Protein AF-A0A0R1MHM8-F1 (afdb_monomer_lite)

Radius of gyration: 23.26 Å; chains: 1; bounding box: 60×38×74 Å

pLDDT: mean 83.97, std 12.1, range [42.97, 96.75]

Secondary structure (DSSP, 8-state):
-HHHHHHHHHHHHHHHHHHHHHHHHHHHHHHHHHHHHHHHHHHHHEEE-TTSS-EEE-SEE-SSEEEEEHHHHHHHHHHHHHTTTSS-SHHHHHHHHHHHHHHHTBPTTSSPBBSEEEEETTS--EEEPSSB-HHHHHHHHHHHHHHHHH-SS-HHHHHHHHHHHTT--

Foldseek 3Di:
DVVVVVVVVVVVVVVVVVVVVVVVCVVPVPLVVLVVVLVVLCVVFWAAQPPDLAIAGFPDDDPWKTKGFLLRLLVLLQSLLVNLPDPDCVSVSSNVRSVVHQCVQDDPPASAGQGMWIATPNNPDIDGDDDHDPNSVVSNLVSLVSCLVRPPDDVPVSVVSNVRNVVVD

Structure (mmCIF, N/CA/C/O backbone):
data_AF-A0A0R1MHM8-F1
#
_entry.id   AF-A0A0R1MHM8-F1
#
loop_
_atom_site.group_PDB
_atom_site.id
_atom_site.type_symbol
_atom_site.label_atom_id
_atom_site.label_alt_id
_atom_site.label_comp_id
_atom_site.label_asym_id
_atom_site.label_entity_id
_atom_site.label_seq_id
_atom_site.pdbx_PDB_ins_code
_atom_site.Cartn_x
_atom_site.Cartn_y
_atom_site.Cartn_z
_atom_site.occupancy
_atom_site.B_iso_or_equiv
_atom_site.auth_seq_id
_atom_site.a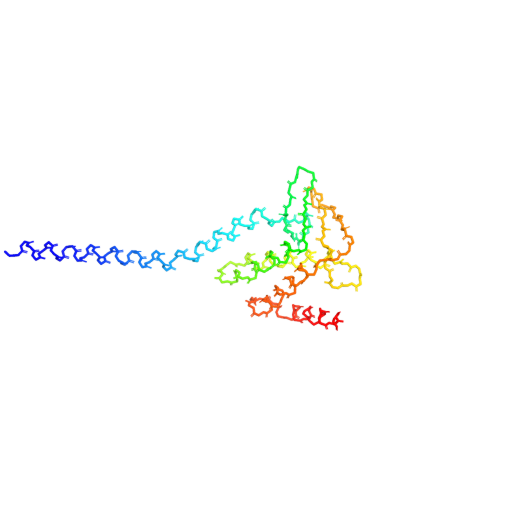uth_comp_id
_atom_site.auth_asym_id
_atom_site.auth_atom_id
_atom_site.pdbx_PDB_model_num
ATOM 1 N N . MET A 1 1 ? 35.294 7.955 -56.694 1.00 58.12 1 MET A N 1
ATOM 2 C CA . MET A 1 1 ? 34.147 7.109 -56.271 1.00 58.12 1 MET A CA 1
ATOM 3 C C . MET A 1 1 ? 34.345 6.419 -54.913 1.00 58.12 1 MET A C 1
ATOM 5 O O . MET A 1 1 ? 33.428 6.489 -54.106 1.00 58.12 1 MET A O 1
ATOM 9 N N . LYS A 1 2 ? 35.525 5.853 -54.591 1.00 60.31 2 LYS A N 1
ATOM 10 C CA . LYS A 1 2 ? 35.799 5.157 -53.307 1.00 60.31 2 LYS A CA 1
ATOM 11 C C . LYS A 1 2 ? 35.527 5.975 -52.024 1.00 60.31 2 LYS A C 1
ATOM 13 O O . LYS A 1 2 ? 34.923 5.447 -51.101 1.00 60.31 2 LYS A O 1
ATOM 18 N N . LYS A 1 3 ? 35.878 7.273 -51.982 1.00 66.62 3 LYS A N 1
ATOM 19 C CA . LYS A 1 3 ? 35.601 8.155 -50.820 1.00 66.62 3 LYS A CA 1
ATOM 20 C C . LYS A 1 3 ? 34.105 8.332 -50.518 1.00 66.62 3 LYS A C 1
ATOM 22 O O . LYS A 1 3 ? 33.730 8.385 -49.356 1.00 66.62 3 LYS A O 1
ATOM 27 N N . ARG A 1 4 ? 33.251 8.408 -51.548 1.00 67.75 4 ARG A N 1
ATOM 28 C CA . ARG A 1 4 ? 31.797 8.580 -51.364 1.00 67.75 4 ARG A CA 1
ATOM 29 C C . ARG A 1 4 ? 31.160 7.309 -50.806 1.00 67.75 4 ARG A C 1
ATOM 31 O O . ARG A 1 4 ? 30.392 7.394 -49.861 1.00 67.75 4 ARG A O 1
ATOM 38 N N . ILE A 1 5 ? 31.555 6.144 -51.324 1.00 72.62 5 ILE A N 1
ATOM 39 C CA . ILE A 1 5 ? 31.105 4.838 -50.817 1.00 72.62 5 ILE A CA 1
ATOM 40 C C . ILE A 1 5 ? 31.534 4.652 -49.356 1.00 72.62 5 ILE A C 1
ATOM 42 O O . ILE A 1 5 ? 30.696 4.294 -48.539 1.00 72.62 5 ILE A O 1
ATOM 46 N N . LEU A 1 6 ? 32.783 4.999 -49.009 1.00 75.88 6 LEU A N 1
ATOM 47 C CA . LEU A 1 6 ? 33.278 4.956 -47.627 1.00 75.88 6 LEU A CA 1
ATOM 48 C C . LEU A 1 6 ? 32.478 5.878 -46.682 1.00 75.88 6 LEU A C 1
ATOM 50 O O . LEU A 1 6 ? 32.192 5.511 -45.543 1.00 75.88 6 LEU A O 1
ATOM 54 N N . SER A 1 7 ? 32.074 7.061 -47.159 1.00 76.88 7 SER A N 1
ATOM 55 C CA . SER A 1 7 ? 31.217 7.978 -46.394 1.00 76.88 7 SER A CA 1
ATOM 56 C C . SER A 1 7 ? 29.804 7.428 -46.192 1.00 76.88 7 SER A C 1
ATOM 58 O O . SER A 1 7 ? 29.272 7.545 -45.092 1.00 76.88 7 SER A O 1
ATOM 60 N N . TYR A 1 8 ? 29.198 6.804 -47.208 1.00 86.19 8 TYR A N 1
ATOM 61 C CA . TYR A 1 8 ? 27.871 6.193 -47.068 1.00 86.19 8 TYR A CA 1
ATOM 62 C C . TYR A 1 8 ? 27.897 4.964 -46.157 1.00 86.19 8 TYR A C 1
ATOM 64 O O . TYR A 1 8 ? 26.994 4.803 -45.340 1.00 86.19 8 TYR A O 1
ATOM 72 N N . THR A 1 9 ? 28.944 4.135 -46.228 1.00 86.38 9 THR A N 1
ATOM 73 C CA . THR A 1 9 ? 29.110 2.995 -45.312 1.00 86.38 9 THR A CA 1
ATOM 74 C C . THR A 1 9 ? 29.295 3.466 -43.874 1.00 86.38 9 THR A C 1
ATOM 76 O O . THR A 1 9 ? 28.681 2.909 -42.972 1.00 86.38 9 THR A O 1
ATOM 79 N N . PHE A 1 10 ? 30.071 4.533 -43.650 1.00 89.31 10 PHE A N 1
ATOM 80 C CA . PHE A 1 10 ? 30.213 5.135 -42.323 1.00 89.31 10 PHE A CA 1
ATOM 81 C C . PHE A 1 10 ? 28.873 5.667 -41.799 1.00 89.31 10 PHE A C 1
ATOM 83 O O . PHE A 1 10 ? 28.491 5.376 -40.668 1.00 89.31 10 PHE A O 1
ATOM 90 N N . PHE A 1 11 ? 28.113 6.374 -42.639 1.00 91.31 11 PHE A N 1
ATOM 91 C CA . PHE A 1 11 ? 26.800 6.898 -42.266 1.00 91.31 11 PHE A CA 1
ATOM 92 C C . PHE A 1 11 ? 25.798 5.776 -41.943 1.00 91.31 11 PHE A C 1
ATOM 94 O O . PHE A 1 11 ? 25.071 5.862 -40.956 1.00 91.31 11 PHE A O 1
ATOM 101 N N . ALA A 1 12 ? 25.806 4.686 -42.717 1.00 91.88 12 ALA A N 1
ATOM 102 C CA . ALA A 1 12 ? 24.974 3.512 -42.464 1.00 91.88 12 ALA A CA 1
ATOM 103 C C . ALA A 1 12 ? 25.329 2.821 -41.136 1.00 91.88 12 ALA A C 1
ATOM 105 O O . ALA A 1 12 ? 24.431 2.442 -40.387 1.00 91.88 12 ALA A O 1
ATOM 106 N N . VAL A 1 13 ? 26.622 2.712 -40.806 1.00 94.25 13 VAL A N 1
ATOM 107 C CA . VAL A 1 13 ? 27.076 2.175 -39.513 1.00 94.25 13 VAL A CA 1
ATOM 108 C C . VAL A 1 13 ? 26.612 3.065 -38.359 1.00 94.25 13 VAL A C 1
ATOM 110 O O . VAL A 1 13 ? 26.104 2.549 -37.367 1.00 94.25 13 VAL A O 1
ATOM 113 N N . VAL A 1 14 ? 26.707 4.393 -38.491 1.00 94.44 14 VAL A N 1
ATOM 114 C CA . VAL A 1 14 ? 26.216 5.331 -37.465 1.00 94.44 14 VAL A CA 1
ATOM 115 C C . VAL A 1 14 ? 24.707 5.187 -37.261 1.00 94.44 14 VAL A C 1
ATOM 117 O O . VAL A 1 14 ? 24.259 5.067 -36.122 1.00 94.44 14 VAL A O 1
ATOM 120 N N . ILE A 1 15 ? 23.921 5.126 -38.342 1.00 94.81 15 ILE A N 1
ATOM 121 C CA . ILE A 1 15 ? 22.470 4.898 -38.256 1.00 94.81 15 ILE A CA 1
ATOM 122 C C . ILE A 1 15 ? 22.171 3.568 -37.559 1.00 94.81 15 ILE A C 1
ATOM 124 O O . ILE A 1 15 ? 21.284 3.514 -36.705 1.00 94.81 15 ILE A O 1
ATOM 128 N N . LEU A 1 16 ? 22.909 2.505 -37.887 1.00 95.50 16 LEU A N 1
ATOM 129 C CA . LEU A 1 16 ? 22.725 1.189 -37.281 1.00 95.50 16 LEU A CA 1
ATOM 130 C C . LEU A 1 16 ? 23.023 1.215 -35.774 1.00 95.50 16 LEU A C 1
ATOM 132 O O . LEU A 1 16 ? 22.212 0.728 -34.990 1.00 95.50 16 LEU A O 1
ATOM 136 N N . VAL A 1 17 ? 24.116 1.856 -35.351 1.00 95.81 17 VAL A N 1
ATOM 137 C CA . VAL A 1 17 ? 24.465 2.021 -33.928 1.00 95.81 17 VAL A CA 1
ATOM 138 C C . VAL A 1 17 ? 23.398 2.827 -33.181 1.00 95.81 17 VAL A C 1
ATOM 140 O O . VAL A 1 17 ? 22.954 2.413 -32.107 1.00 95.81 17 VAL A O 1
ATOM 143 N N . VAL A 1 18 ? 22.931 3.941 -33.754 1.00 94.69 18 VAL A N 1
ATOM 144 C CA . VAL A 1 18 ? 21.857 4.758 -33.162 1.00 94.69 18 VAL A CA 1
ATOM 145 C C . VAL A 1 18 ? 20.559 3.953 -33.054 1.00 94.69 18 VAL A C 1
ATOM 147 O O . VAL A 1 18 ? 19.933 3.939 -31.995 1.00 94.69 18 VAL A O 1
ATOM 150 N N . SER A 1 19 ? 20.182 3.222 -34.104 1.00 92.50 19 SER A N 1
ATOM 151 C CA . SER A 1 19 ? 18.965 2.399 -34.128 1.00 92.50 19 SER A CA 1
ATOM 152 C C . SER A 1 19 ? 19.004 1.301 -33.066 1.00 92.50 19 SER A C 1
ATOM 154 O O . SER A 1 19 ? 18.043 1.132 -32.318 1.00 92.50 19 SER A O 1
ATOM 156 N N . VAL A 1 20 ? 20.133 0.595 -32.942 1.00 93.25 20 VAL A N 1
ATOM 157 C CA . VAL A 1 20 ? 20.336 -0.430 -31.907 1.00 93.25 20 VAL A CA 1
ATOM 158 C C . VAL A 1 20 ? 20.247 0.187 -30.509 1.00 93.25 20 VAL A C 1
ATOM 160 O O . VAL A 1 20 ? 19.559 -0.351 -29.643 1.00 93.25 20 VAL A O 1
ATOM 163 N N . THR A 1 21 ? 20.869 1.347 -30.296 1.00 87.94 21 THR A N 1
ATOM 164 C CA . THR A 1 21 ? 20.830 2.052 -29.004 1.00 87.94 21 THR A CA 1
ATOM 165 C C . THR A 1 21 ? 19.399 2.443 -28.621 1.00 87.94 21 THR A C 1
ATOM 167 O O . THR A 1 21 ? 18.962 2.171 -27.501 1.00 87.94 21 THR A O 1
ATOM 170 N N . LEU A 1 22 ? 18.627 3.006 -29.557 1.00 89.19 22 LEU A N 1
ATOM 171 C CA . LEU A 1 22 ? 17.224 3.367 -29.332 1.00 89.19 22 LEU A CA 1
ATOM 172 C C . LEU A 1 22 ? 16.349 2.142 -29.032 1.00 89.19 22 LEU A C 1
ATOM 174 O O . LEU A 1 22 ? 15.478 2.209 -28.163 1.00 89.19 22 LEU A O 1
ATOM 178 N N . LEU A 1 23 ? 16.593 1.009 -29.697 1.00 86.50 23 LEU A N 1
ATOM 179 C CA . LEU A 1 23 ? 15.875 -0.241 -29.433 1.00 86.50 23 LEU A CA 1
ATOM 180 C C . LEU A 1 23 ? 16.158 -0.782 -28.025 1.00 86.50 23 LEU A C 1
ATOM 182 O O . LEU A 1 23 ? 15.221 -1.185 -27.332 1.00 86.50 23 LEU A O 1
ATOM 186 N N . VAL A 1 24 ? 17.413 -0.736 -27.568 1.00 82.88 24 VAL A N 1
ATOM 187 C CA . VAL A 1 24 ? 17.787 -1.154 -26.205 1.00 82.88 24 VAL A CA 1
ATOM 188 C C . VAL A 1 24 ? 17.129 -0.259 -25.152 1.00 82.88 24 VAL A C 1
ATOM 190 O O . VAL A 1 24 ? 16.552 -0.771 -24.189 1.00 82.88 24 VAL A O 1
ATOM 193 N N . ILE A 1 25 ? 17.158 1.065 -25.342 1.00 80.31 25 ILE A N 1
ATOM 194 C CA . ILE A 1 25 ? 16.500 2.020 -24.434 1.00 80.31 25 ILE A CA 1
ATOM 195 C C . ILE A 1 25 ? 14.993 1.752 -24.385 1.00 80.31 25 ILE A C 1
ATOM 197 O O . ILE A 1 25 ? 14.423 1.653 -23.299 1.00 80.31 25 ILE A O 1
ATOM 201 N N . ARG A 1 26 ? 14.347 1.559 -25.540 1.00 77.50 26 ARG A N 1
ATOM 202 C CA . ARG A 1 26 ? 12.903 1.296 -25.631 1.00 77.50 26 ARG A CA 1
ATOM 203 C C . ARG A 1 26 ? 12.480 0.016 -24.910 1.00 77.50 26 ARG A C 1
ATOM 205 O O . ARG A 1 26 ? 11.394 -0.015 -24.343 1.00 77.50 26 ARG A O 1
ATOM 212 N N . GLN A 1 27 ? 13.306 -1.030 -24.920 1.00 70.19 27 GLN A N 1
ATOM 213 C CA . GLN A 1 27 ? 12.987 -2.284 -24.229 1.00 70.19 27 GLN A CA 1
ATOM 214 C C . GLN A 1 27 ? 13.188 -2.197 -22.709 1.00 70.19 27 GLN A C 1
ATOM 216 O O . GLN A 1 27 ? 12.403 -2.776 -21.960 1.00 70.19 27 GLN A O 1
ATOM 221 N N . LYS A 1 28 ? 14.208 -1.466 -22.239 1.00 65.44 28 LYS A N 1
ATOM 222 C CA . LYS A 1 28 ? 14.510 -1.336 -20.801 1.00 65.44 28 LYS A CA 1
ATOM 223 C C . LYS A 1 28 ? 13.686 -0.253 -20.096 1.00 65.44 28 LYS A C 1
ATOM 225 O O . LYS A 1 28 ? 13.361 -0.395 -18.921 1.00 65.44 28 LYS A O 1
ATOM 230 N N . SER A 1 29 ? 13.305 0.802 -20.815 1.00 65.56 29 SER A N 1
ATOM 231 C CA . SER A 1 29 ? 12.638 1.984 -20.258 1.00 65.56 29 SER A CA 1
ATOM 232 C C . SER A 1 29 ? 11.311 1.700 -19.524 1.00 65.56 29 SER A C 1
ATOM 234 O O . SER A 1 29 ? 11.152 2.229 -18.424 1.00 65.56 29 SER A O 1
ATOM 236 N N . PRO A 1 30 ? 10.379 0.856 -20.022 1.00 77.25 30 PRO A N 1
ATOM 237 C CA . PRO A 1 30 ? 9.071 0.701 -19.378 1.00 77.25 30 PRO A CA 1
ATOM 238 C C . PRO A 1 30 ? 9.136 0.048 -17.992 1.00 77.25 30 PRO A C 1
ATOM 240 O O . PRO A 1 30 ? 8.421 0.466 -17.084 1.00 77.25 30 PRO A O 1
ATOM 243 N N . ARG A 1 31 ? 10.005 -0.958 -17.809 1.00 76.81 31 ARG A N 1
ATOM 244 C CA . ARG A 1 31 ? 10.120 -1.694 -16.536 1.00 76.81 31 ARG A CA 1
ATOM 245 C C . ARG A 1 31 ? 10.801 -0.862 -15.459 1.00 76.81 31 ARG A C 1
ATOM 247 O O . ARG A 1 31 ? 10.277 -0.757 -14.356 1.00 76.81 31 ARG A O 1
ATOM 254 N N . GLU A 1 32 ? 11.928 -0.238 -15.789 1.00 81.19 32 GLU A N 1
ATOM 255 C CA . GLU A 1 32 ? 12.652 0.640 -14.861 1.00 81.19 32 GLU A CA 1
ATOM 256 C C . GLU A 1 32 ? 11.779 1.823 -14.424 1.00 81.19 32 GLU A C 1
ATOM 258 O O . GLU A 1 32 ? 11.719 2.163 -13.242 1.00 81.19 32 GLU A O 1
ATOM 263 N N . LEU A 1 33 ? 11.018 2.402 -15.361 1.00 83.88 33 LEU A N 1
ATOM 264 C CA . LEU A 1 33 ? 10.062 3.460 -15.055 1.00 83.88 33 LEU A CA 1
ATOM 265 C C . LEU A 1 33 ? 8.957 2.967 -14.110 1.00 83.88 33 LEU A C 1
ATOM 267 O O . LEU A 1 33 ? 8.669 3.631 -13.117 1.00 83.88 33 LEU A O 1
ATOM 271 N N . GLN A 1 34 ? 8.378 1.791 -14.370 1.00 85.25 34 GLN A N 1
ATOM 272 C CA . GLN A 1 34 ? 7.357 1.194 -13.507 1.00 85.25 34 GLN A CA 1
ATOM 273 C C . GLN A 1 34 ? 7.886 0.946 -12.085 1.00 85.25 34 GLN A C 1
ATOM 275 O O . GLN A 1 34 ? 7.208 1.261 -11.107 1.00 85.25 34 GLN A O 1
ATOM 280 N N . VAL A 1 35 ? 9.103 0.409 -11.950 1.00 87.12 35 VAL A N 1
ATOM 281 C CA . VAL A 1 35 ? 9.751 0.169 -10.648 1.00 87.12 35 VAL A CA 1
ATOM 282 C C . VAL A 1 35 ? 10.038 1.478 -9.919 1.00 87.12 35 VAL A C 1
ATOM 284 O O . VAL A 1 35 ? 9.766 1.585 -8.722 1.00 87.12 35 VAL A O 1
ATOM 287 N N . SER A 1 36 ? 10.551 2.484 -10.625 1.00 89.19 36 SER A N 1
ATOM 288 C CA . SER A 1 36 ? 10.830 3.803 -10.055 1.00 89.19 36 SER A CA 1
ATOM 289 C C . SER A 1 36 ? 9.557 4.484 -9.551 1.00 89.19 36 SER A C 1
ATOM 291 O O . SER A 1 36 ? 9.510 4.913 -8.397 1.00 89.19 36 SER A O 1
ATOM 293 N N . ILE A 1 37 ? 8.494 4.507 -10.364 1.00 90.75 37 ILE A N 1
ATOM 294 C CA . ILE A 1 37 ? 7.193 5.074 -9.981 1.00 90.75 37 ILE A CA 1
ATOM 295 C C . ILE A 1 37 ? 6.624 4.337 -8.769 1.00 90.75 37 ILE A C 1
ATOM 297 O O . ILE A 1 37 ? 6.180 4.980 -7.819 1.00 90.75 37 ILE A O 1
ATOM 301 N N . TYR A 1 38 ? 6.682 3.001 -8.757 1.00 92.69 38 TYR A 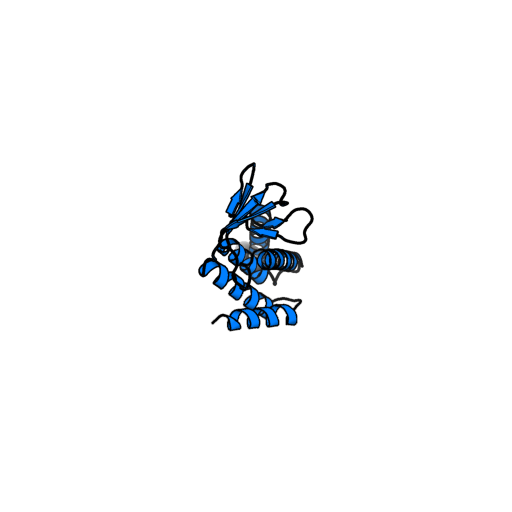N 1
ATOM 302 C CA . TYR A 1 38 ? 6.236 2.216 -7.608 1.00 92.69 38 TYR A CA 1
ATOM 303 C C . TYR A 1 38 ? 7.013 2.568 -6.336 1.00 92.69 38 TYR A C 1
ATOM 305 O O . TYR A 1 38 ? 6.417 2.743 -5.276 1.00 92.69 38 TYR A O 1
ATOM 313 N N . ASN A 1 39 ? 8.340 2.683 -6.422 1.00 92.00 39 ASN A N 1
ATOM 314 C CA . ASN A 1 39 ? 9.170 3.008 -5.267 1.00 92.00 39 ASN A CA 1
ATOM 315 C C . ASN A 1 39 ? 8.860 4.402 -4.712 1.00 92.00 39 ASN A C 1
ATOM 317 O O . ASN A 1 39 ? 8.678 4.524 -3.501 1.00 92.00 39 ASN A O 1
ATOM 321 N N . GLN A 1 40 ? 8.733 5.406 -5.583 1.00 93.62 40 GLN A N 1
ATOM 322 C CA . GLN A 1 40 ? 8.349 6.767 -5.197 1.00 93.62 40 GLN A CA 1
ATOM 323 C C . GLN A 1 40 ? 6.955 6.790 -4.564 1.00 93.62 40 GLN A C 1
ATOM 325 O O . GLN A 1 40 ? 6.757 7.367 -3.497 1.00 93.62 40 GLN A O 1
ATOM 330 N N . TRP A 1 41 ? 5.989 6.105 -5.178 1.00 95.25 41 TRP A N 1
ATOM 331 C CA . TRP A 1 41 ? 4.649 5.970 -4.618 1.00 95.25 41 TRP A CA 1
ATOM 332 C C . TRP A 1 41 ? 4.680 5.305 -3.234 1.00 95.25 41 TRP A C 1
ATOM 334 O O . TRP A 1 41 ? 4.080 5.811 -2.287 1.00 95.25 41 TRP A O 1
ATOM 344 N N . ASN A 1 42 ? 5.414 4.201 -3.086 1.00 93.81 42 ASN A N 1
ATOM 345 C CA . ASN A 1 42 ? 5.502 3.475 -1.824 1.00 93.81 42 ASN A CA 1
ATOM 346 C C . ASN A 1 42 ? 6.123 4.349 -0.725 1.00 93.81 42 ASN A C 1
ATOM 348 O O . ASN A 1 42 ? 5.646 4.336 0.401 1.00 93.81 42 ASN A O 1
ATOM 352 N N . GLU A 1 43 ? 7.162 5.120 -1.038 1.00 92.94 43 GLU A N 1
ATOM 353 C CA . GLU A 1 43 ? 7.795 6.042 -0.088 1.00 92.94 43 GLU A CA 1
ATOM 354 C C . GLU A 1 43 ? 6.860 7.179 0.353 1.00 92.94 43 GLU A C 1
ATOM 356 O O . GLU A 1 43 ? 6.799 7.525 1.535 1.00 92.94 43 GLU A O 1
ATOM 361 N N . LEU A 1 44 ? 6.096 7.745 -0.582 1.00 92.75 44 LEU A N 1
ATOM 362 C CA . LEU A 1 44 ? 5.213 8.874 -0.302 1.00 92.75 44 LEU A CA 1
ATOM 363 C C . LEU A 1 44 ? 3.947 8.451 0.454 1.00 92.75 44 LEU A C 1
ATOM 365 O O . LEU A 1 44 ? 3.526 9.119 1.408 1.00 92.75 44 LEU A O 1
ATOM 369 N N . PHE A 1 45 ? 3.335 7.340 0.044 1.00 94.62 45 PHE A N 1
ATOM 370 C CA . PHE A 1 45 ? 1.966 7.005 0.431 1.00 94.62 45 PHE A CA 1
ATOM 371 C C . PHE A 1 45 ? 1.847 5.843 1.415 1.00 94.62 45 PHE A C 1
ATOM 373 O O . PHE A 1 45 ? 0.865 5.817 2.159 1.00 94.62 45 PHE A O 1
ATOM 380 N N . VAL A 1 46 ? 2.804 4.911 1.465 1.00 94.75 46 VAL A N 1
ATOM 381 C CA . VAL A 1 46 ? 2.728 3.737 2.350 1.00 94.75 46 VAL A CA 1
ATOM 382 C C . VAL A 1 46 ? 3.399 4.051 3.682 1.00 94.75 46 VAL A C 1
ATOM 384 O O . VAL A 1 46 ? 4.605 4.267 3.755 1.00 94.75 46 VAL A O 1
ATOM 387 N N . HIS A 1 47 ? 2.617 4.029 4.763 1.00 92.88 47 HIS A N 1
ATOM 388 C CA . HIS A 1 47 ? 3.110 4.305 6.114 1.00 92.88 47 HIS A CA 1
ATOM 389 C C . HIS A 1 47 ? 2.877 3.112 7.029 1.00 92.88 47 HIS A C 1
ATOM 391 O O . HIS A 1 47 ? 1.765 2.590 7.129 1.00 92.88 47 HIS A O 1
ATOM 397 N N . GLU A 1 48 ? 3.924 2.686 7.729 1.00 90.75 48 GLU A N 1
ATOM 398 C CA . GLU A 1 48 ? 3.822 1.596 8.693 1.00 90.75 48 GLU A CA 1
ATOM 399 C C . GLU A 1 48 ? 3.202 2.058 10.014 1.00 90.75 48 GLU A C 1
ATOM 401 O O . GLU A 1 48 ? 3.420 3.164 10.513 1.00 90.75 48 GLU A O 1
ATOM 406 N N . VAL A 1 49 ? 2.424 1.168 10.619 1.00 85.38 49 VAL A N 1
ATOM 407 C CA . VAL A 1 49 ? 1.895 1.351 11.965 1.00 85.38 49 VAL A CA 1
ATOM 408 C C . VAL A 1 49 ? 2.993 0.966 12.954 1.0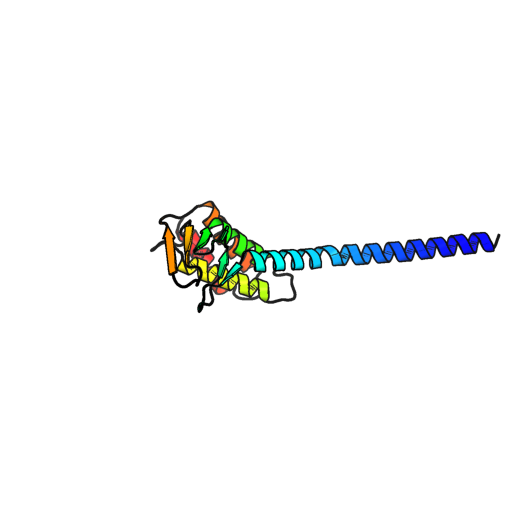0 85.38 49 VAL A C 1
ATOM 410 O O . VAL A 1 49 ? 3.339 -0.208 13.061 1.00 85.38 49 VAL A O 1
ATOM 413 N N . SER A 1 50 ? 3.530 1.945 13.689 1.00 77.81 50 SER A N 1
ATOM 414 C CA . SER A 1 50 ? 4.661 1.746 14.610 1.00 77.81 50 SER A CA 1
ATOM 415 C C . SER A 1 50 ? 4.493 0.515 15.513 1.00 77.81 50 SER A C 1
ATOM 417 O O . SER A 1 50 ? 3.468 0.348 16.184 1.00 77.81 50 SER A O 1
ATOM 419 N N . GLY A 1 51 ? 5.510 -0.352 15.512 1.00 73.38 51 GLY A N 1
ATOM 420 C CA . GLY A 1 51 ? 5.551 -1.576 16.316 1.00 73.38 51 GLY A CA 1
ATOM 421 C C . GLY A 1 51 ? 4.624 -2.700 15.837 1.00 73.38 51 GLY A C 1
ATOM 422 O O . GLY A 1 51 ? 4.432 -3.673 16.562 1.00 73.38 51 GLY A O 1
ATOM 423 N N . LYS A 1 52 ? 4.019 -2.591 14.645 1.00 79.06 52 LYS A N 1
ATOM 424 C CA . LYS A 1 52 ? 3.128 -3.612 14.074 1.00 79.06 52 LYS A CA 1
ATOM 425 C C . LYS A 1 52 ? 3.533 -3.932 12.636 1.00 79.06 52 LYS A C 1
ATOM 427 O O . LYS A 1 52 ? 3.904 -3.051 11.876 1.00 79.06 52 LYS A O 1
ATOM 432 N N . LYS A 1 53 ? 3.364 -5.191 12.220 1.00 89.81 53 LYS A N 1
ATOM 433 C CA . LYS A 1 53 ? 3.524 -5.625 10.817 1.00 89.81 53 LYS A CA 1
ATOM 434 C C . LYS A 1 53 ? 2.307 -5.221 9.966 1.00 89.81 53 LYS A C 1
ATOM 436 O O . LYS A 1 53 ? 1.607 -6.080 9.439 1.00 89.81 53 LYS A O 1
ATOM 441 N N . LYS A 1 54 ? 1.983 -3.926 9.934 1.00 93.25 54 LYS A N 1
ATOM 442 C CA . LYS A 1 54 ? 0.802 -3.357 9.262 1.00 93.25 54 LYS A CA 1
ATOM 443 C C . LYS A 1 54 ? 1.158 -2.020 8.633 1.00 93.25 54 LYS A C 1
ATOM 445 O O . LYS A 1 54 ? 1.890 -1.250 9.247 1.00 93.25 54 LYS A O 1
ATOM 450 N N . ALA A 1 55 ? 0.584 -1.722 7.477 1.00 94.94 55 ALA A N 1
ATOM 451 C CA . ALA A 1 55 ? 0.774 -0.450 6.792 1.00 94.94 55 ALA A CA 1
ATOM 452 C C . ALA A 1 55 ? -0.551 0.088 6.253 1.00 94.94 55 ALA A C 1
ATOM 454 O O . ALA A 1 55 ? -1.480 -0.676 6.006 1.00 94.94 55 ALA A O 1
ATOM 455 N N . PHE A 1 56 ? -0.635 1.398 6.066 1.00 95.12 56 PHE A N 1
ATOM 456 C CA . PHE A 1 56 ? -1.808 2.066 5.515 1.00 95.12 56 PHE A CA 1
ATOM 457 C C . PHE A 1 56 ? -1.412 3.083 4.452 1.00 95.12 56 PHE A C 1
ATOM 459 O O . PHE A 1 56 ? -0.283 3.580 4.449 1.00 95.12 56 PHE A O 1
ATOM 466 N N . ILE A 1 57 ? -2.363 3.418 3.583 1.00 96.06 57 ILE A N 1
ATOM 467 C CA . ILE A 1 57 ? -2.198 4.498 2.611 1.00 96.06 57 ILE A CA 1
ATOM 468 C C . ILE A 1 57 ? -2.605 5.827 3.242 1.00 96.06 57 ILE A C 1
ATOM 470 O O . ILE A 1 57 ? -3.733 5.977 3.718 1.00 96.06 57 ILE A O 1
ATOM 474 N N . SER A 1 58 ? -1.677 6.785 3.271 1.00 93.38 58 SER A N 1
ATOM 475 C CA . SER A 1 58 ? -1.913 8.125 3.815 1.00 93.38 58 SER A CA 1
ATOM 476 C C . SER A 1 58 ? -2.442 9.061 2.731 1.00 93.38 58 SER A C 1
ATOM 478 O O . SER A 1 58 ? -1.730 9.384 1.786 1.00 93.38 58 SER A O 1
ATOM 480 N N . THR A 1 59 ? -3.685 9.522 2.877 1.00 89.88 59 THR A N 1
ATOM 481 C CA . THR A 1 59 ? -4.311 10.502 1.968 1.00 89.88 59 THR A CA 1
ATOM 482 C C . THR A 1 59 ? -4.115 11.937 2.438 1.00 89.88 59 THR A C 1
ATOM 484 O O . THR A 1 59 ? -4.129 12.876 1.647 1.00 89.88 59 THR A O 1
ATOM 487 N N . LYS A 1 60 ? -3.915 12.124 3.745 1.00 87.94 60 LYS A N 1
ATOM 488 C CA . LYS A 1 60 ? -3.588 13.420 4.335 1.00 87.94 60 LYS A CA 1
ATOM 489 C C . LYS A 1 60 ? -2.635 13.229 5.496 1.00 87.94 60 LYS A C 1
ATOM 491 O O . LYS A 1 60 ? -2.951 12.533 6.462 1.00 87.94 60 LYS A O 1
ATOM 496 N N . ARG A 1 61 ? -1.505 13.930 5.433 1.00 79.44 61 ARG A N 1
ATOM 497 C CA . ARG A 1 61 ? -0.495 13.966 6.488 1.00 79.44 61 ARG A CA 1
ATOM 498 C C . ARG A 1 61 ? -0.434 15.352 7.107 1.00 79.44 61 ARG A C 1
ATOM 500 O O . ARG A 1 61 ? -0.309 16.357 6.418 1.00 79.44 61 ARG A O 1
ATOM 507 N N . THR A 1 62 ? -0.517 15.402 8.428 1.00 81.94 62 THR A N 1
ATOM 508 C CA . THR A 1 62 ? -0.280 16.616 9.217 1.00 81.94 62 THR A CA 1
ATOM 509 C C . THR A 1 62 ? 0.768 16.322 10.288 1.00 81.94 62 THR A C 1
ATOM 511 O O . THR A 1 62 ? 1.095 15.162 10.544 1.00 81.94 62 THR A O 1
ATOM 514 N N . LYS A 1 63 ? 1.257 17.358 10.982 1.00 78.88 63 LYS A N 1
ATOM 515 C CA . LYS A 1 63 ? 2.188 17.186 12.114 1.00 78.88 63 LYS A CA 1
ATOM 516 C C . LYS A 1 63 ? 1.620 16.311 13.249 1.00 78.88 63 LYS A C 1
ATOM 518 O O . LYS A 1 63 ? 2.387 15.791 14.045 1.00 78.88 63 LYS A O 1
ATOM 523 N N . LYS A 1 64 ? 0.292 16.154 13.346 1.00 79.94 64 LYS A N 1
ATOM 524 C CA . LYS A 1 64 ? -0.378 15.474 14.474 1.00 79.94 64 LYS A CA 1
ATOM 525 C C . LYS A 1 64 ? -1.029 14.143 14.095 1.00 79.94 64 LYS A C 1
ATOM 527 O O . LYS A 1 64 ? -1.039 13.215 14.905 1.00 79.94 64 LYS A O 1
ATOM 532 N N . VAL A 1 65 ? -1.582 14.050 12.888 1.00 89.06 65 VAL A N 1
ATOM 533 C CA . VAL A 1 65 ? -2.366 12.892 12.439 1.00 89.06 65 VAL A CA 1
ATOM 534 C C . VAL A 1 65 ? -2.121 12.559 10.972 1.00 89.06 65 VAL A C 1
ATOM 536 O O . VAL A 1 65 ? -1.859 13.451 10.159 1.00 89.06 65 VAL A O 1
ATOM 539 N N . ASN A 1 66 ? -2.282 11.279 10.654 1.00 91.12 66 ASN A N 1
ATOM 540 C CA . ASN A 1 66 ? -2.441 10.760 9.305 1.00 91.12 66 ASN A CA 1
ATOM 541 C C . ASN A 1 66 ? -3.895 10.332 9.095 1.00 91.12 66 ASN A C 1
ATOM 543 O O . ASN A 1 66 ? -4.553 9.870 10.030 1.00 91.12 66 ASN A O 1
ATOM 547 N N . ILE A 1 67 ? -4.394 10.479 7.874 1.00 92.94 67 ILE A N 1
ATOM 548 C CA . ILE A 1 67 ? -5.715 9.996 7.475 1.00 92.94 67 ILE A CA 1
ATOM 549 C C . ILE A 1 67 ? -5.528 8.892 6.445 1.00 92.94 67 ILE A C 1
ATOM 551 O O . ILE A 1 67 ? -4.761 9.060 5.500 1.00 92.94 67 ILE A O 1
ATOM 555 N N . SER A 1 68 ? -6.243 7.790 6.642 1.00 94.56 68 SER A N 1
ATOM 556 C CA . SER A 1 68 ? -6.394 6.725 5.657 1.00 94.56 68 SER A CA 1
ATOM 557 C C . SER A 1 68 ? -7.867 6.581 5.297 1.00 94.56 68 SER A C 1
ATOM 559 O O . SER A 1 68 ? -8.736 6.786 6.151 1.00 94.56 68 SER A O 1
ATOM 561 N N . LEU A 1 69 ? -8.132 6.290 4.027 1.00 96.12 69 LEU A N 1
ATOM 562 C CA . LEU A 1 69 ? -9.463 6.013 3.497 1.00 96.12 69 LEU A CA 1
ATOM 563 C C . LEU A 1 69 ? -9.480 4.584 2.957 1.00 96.12 69 LEU A C 1
ATOM 565 O O . LEU A 1 69 ? -8.473 4.129 2.413 1.00 96.12 69 LEU A O 1
ATOM 569 N N . SER A 1 70 ? -10.619 3.904 3.075 1.00 95.06 70 SER A N 1
ATOM 570 C CA . SER A 1 70 ? -10.802 2.550 2.526 1.00 95.06 70 SER A CA 1
ATOM 571 C C . SER A 1 70 ? -10.517 2.486 1.017 1.00 95.06 70 SER A C 1
ATOM 573 O O . SER A 1 70 ? -9.841 1.565 0.571 1.00 95.06 70 SER A O 1
ATOM 575 N N . GLU A 1 71 ? -10.921 3.507 0.254 1.00 95.00 71 GLU A N 1
ATOM 576 C CA . GLU A 1 71 ? -10.615 3.670 -1.177 1.00 95.00 71 GLU A CA 1
ATOM 577 C C . GLU A 1 71 ? -9.105 3.671 -1.445 1.00 95.00 71 GLU A C 1
ATOM 579 O O . GLU A 1 71 ? -8.580 2.825 -2.170 1.00 95.00 71 GLU A O 1
ATOM 584 N N . ALA A 1 72 ? -8.378 4.570 -0.777 1.00 96.06 72 ALA A N 1
ATOM 585 C CA . ALA A 1 72 ? -6.931 4.672 -0.919 1.00 96.06 72 ALA A CA 1
ATOM 586 C C . ALA A 1 72 ? -6.224 3.379 -0.491 1.00 96.06 72 ALA A C 1
ATOM 588 O O . ALA A 1 72 ? -5.254 2.965 -1.127 1.00 96.06 72 ALA A O 1
ATOM 589 N N . GLN A 1 73 ? -6.727 2.715 0.553 1.00 96.75 73 GLN A N 1
ATOM 590 C CA . GLN A 1 73 ? -6.230 1.411 0.977 1.00 96.75 73 GLN A CA 1
ATOM 591 C C . GLN A 1 73 ? -6.423 0.353 -0.120 1.00 96.75 73 GLN A C 1
ATOM 593 O O . GLN A 1 73 ? -5.479 -0.380 -0.423 1.00 96.75 73 GLN A O 1
ATOM 598 N N . GLY A 1 74 ? -7.603 0.306 -0.745 1.00 95.88 74 GLY A N 1
ATOM 599 C CA . GLY A 1 74 ? -7.910 -0.574 -1.872 1.00 95.88 74 GLY A CA 1
ATOM 600 C C . GLY A 1 74 ? -6.988 -0.341 -3.071 1.00 95.88 74 GLY A C 1
ATOM 601 O O . GLY A 1 74 ? -6.429 -1.301 -3.605 1.00 95.88 74 GLY A O 1
ATOM 602 N N . TYR A 1 75 ? -6.734 0.920 -3.441 1.00 96.50 75 TYR A N 1
ATOM 603 C CA . TYR A 1 75 ? -5.761 1.250 -4.489 1.00 96.50 75 TYR A CA 1
ATOM 604 C C . TYR A 1 75 ? -4.352 0.791 -4.142 1.00 96.50 75 TYR A C 1
ATOM 606 O O . TYR A 1 75 ? -3.682 0.200 -4.983 1.00 96.50 75 TYR A O 1
ATOM 614 N N . GLY A 1 76 ? -3.900 1.011 -2.906 1.00 96.19 76 GLY A N 1
ATOM 615 C CA . GLY A 1 76 ? -2.568 0.579 -2.496 1.00 96.19 76 GLY A CA 1
ATOM 616 C C . GLY A 1 76 ? -2.388 -0.934 -2.562 1.00 96.19 76 GLY A C 1
ATOM 617 O O . GLY A 1 76 ? -1.353 -1.413 -3.026 1.00 96.19 76 GLY A O 1
ATOM 618 N N . MET A 1 77 ? -3.409 -1.691 -2.154 1.00 94.88 77 MET A N 1
ATOM 619 C CA . MET A 1 77 ? -3.406 -3.149 -2.279 1.00 94.88 77 MET A CA 1
ATOM 620 C C . MET A 1 77 ? -3.366 -3.586 -3.748 1.00 94.88 77 MET A C 1
ATOM 622 O O . MET A 1 77 ? -2.629 -4.512 -4.095 1.00 94.88 77 MET A O 1
ATOM 626 N N . LEU A 1 78 ? -4.117 -2.916 -4.627 1.00 94.19 78 LEU A N 1
ATOM 627 C CA . LEU A 1 78 ? -4.098 -3.212 -6.057 1.00 94.19 78 LEU A CA 1
ATOM 628 C C . LEU A 1 78 ? -2.728 -2.901 -6.678 1.00 94.19 78 LEU A C 1
ATOM 630 O O . LEU A 1 78 ? -2.144 -3.778 -7.305 1.00 94.19 78 LEU A O 1
ATOM 634 N N . ILE A 1 79 ? -2.175 -1.709 -6.441 1.00 93.94 79 ILE A N 1
ATOM 635 C CA . ILE A 1 79 ? -0.861 -1.287 -6.958 1.00 93.94 79 ILE A CA 1
ATOM 636 C C . ILE A 1 79 ? 0.235 -2.275 -6.541 1.00 93.94 79 ILE A C 1
ATOM 638 O O . ILE A 1 79 ? 1.012 -2.725 -7.381 1.00 93.94 79 ILE A O 1
ATOM 642 N N . ALA A 1 80 ? 0.276 -2.661 -5.262 1.00 92.44 80 ALA A N 1
ATOM 643 C CA . ALA A 1 80 ? 1.258 -3.621 -4.756 1.00 92.44 80 ALA A CA 1
ATOM 644 C C . ALA A 1 80 ? 1.126 -5.007 -5.415 1.00 92.44 80 ALA A C 1
ATOM 646 O O . ALA A 1 80 ? 2.127 -5.679 -5.657 1.00 92.44 80 ALA A O 1
ATOM 647 N N . THR A 1 81 ? -0.102 -5.413 -5.744 1.00 89.19 81 THR A N 1
ATOM 648 C CA . THR A 1 81 ? -0.390 -6.686 -6.417 1.00 89.19 81 THR A CA 1
ATOM 649 C C . THR A 1 81 ? -0.013 -6.681 -7.896 1.00 89.19 81 THR A C 1
ATOM 651 O O . THR A 1 81 ? 0.402 -7.707 -8.422 1.00 89.19 81 THR A O 1
ATOM 654 N N . GLU A 1 82 ? -0.157 -5.556 -8.593 1.00 87.94 82 GLU A N 1
ATOM 655 C CA . GLU A 1 82 ? 0.210 -5.463 -10.015 1.00 87.94 82 GLU A CA 1
ATOM 656 C C . GLU A 1 82 ? 1.732 -5.409 -10.226 1.00 87.94 82 GLU A C 1
ATOM 658 O O . GLU A 1 82 ? 2.234 -5.709 -11.309 1.00 87.94 82 GLU A O 1
ATOM 663 N N . GLN A 1 83 ? 2.490 -5.089 -9.175 1.00 83.38 83 GLN A N 1
ATOM 664 C CA . GLN A 1 83 ? 3.948 -4.992 -9.214 1.00 83.38 83 GLN A CA 1
ATOM 665 C C . GLN A 1 83 ? 4.665 -6.345 -8.986 1.00 83.38 83 GLN A C 1
ATOM 667 O O . GLN A 1 83 ? 5.863 -6.393 -8.707 1.00 83.38 83 GLN A O 1
ATOM 672 N N . THR A 1 84 ? 3.966 -7.475 -9.143 1.00 65.06 84 THR A N 1
ATOM 673 C CA . THR A 1 84 ? 4.507 -8.839 -8.943 1.00 65.06 84 THR A CA 1
ATOM 674 C C . THR A 1 84 ? 5.561 -9.270 -9.967 1.00 65.06 84 THR A C 1
ATOM 676 O O . THR A 1 84 ? 6.158 -10.328 -9.811 1.00 65.06 84 THR A O 1
ATOM 679 N N . HIS A 1 85 ? 5.805 -8.477 -11.014 1.00 63.78 85 HIS A N 1
ATOM 680 C CA . HIS A 1 85 ? 6.784 -8.773 -12.070 1.00 63.78 85 HIS A CA 1
ATOM 681 C C . HIS A 1 85 ? 8.189 -8.217 -11.796 1.00 63.78 85 HIS A C 1
ATOM 683 O O . HIS A 1 85 ? 9.022 -8.178 -12.700 1.00 63.78 85 HIS A O 1
ATOM 689 N N . THR A 1 86 ? 8.446 -7.752 -10.574 1.00 68.06 86 THR A N 1
ATOM 690 C CA . THR A 1 86 ? 9.782 -7.320 -10.152 1.00 68.06 86 THR A CA 1
ATOM 691 C C . THR A 1 86 ? 10.519 -8.476 -9.485 1.00 68.06 86 THR A C 1
ATOM 693 O O . THR A 1 86 ? 9.896 -9.265 -8.780 1.00 68.06 86 THR A O 1
ATOM 696 N N . ASP A 1 87 ? 11.845 -8.535 -9.614 1.00 69.50 87 ASP A N 1
ATOM 697 C CA . ASP A 1 87 ? 12.687 -9.517 -8.901 1.00 69.50 87 ASP A CA 1
ATOM 698 C C . ASP A 1 87 ? 12.746 -9.261 -7.374 1.00 69.50 87 ASP A C 1
ATOM 700 O O . ASP A 1 87 ? 13.513 -9.885 -6.641 1.00 69.50 87 ASP A O 1
ATOM 704 N N . SER A 1 88 ? 11.942 -8.318 -6.870 1.00 77.50 88 SER A N 1
ATOM 705 C CA . SER A 1 88 ? 11.891 -7.907 -5.473 1.00 77.50 88 SER A CA 1
ATOM 706 C C . SER A 1 88 ? 10.675 -8.493 -4.760 1.00 77.50 88 SER A C 1
ATOM 708 O O . SER A 1 88 ? 9.550 -8.419 -5.244 1.00 77.50 88 SER A O 1
ATOM 710 N N . ASN A 1 89 ? 10.873 -8.961 -3.526 1.00 82.00 89 ASN A N 1
ATOM 711 C CA . ASN A 1 89 ? 9.771 -9.347 -2.636 1.00 82.00 89 ASN A CA 1
ATOM 712 C C . ASN A 1 89 ? 9.027 -8.140 -2.032 1.00 82.00 89 ASN A C 1
ATOM 714 O O . ASN A 1 89 ? 7.974 -8.310 -1.413 1.00 82.00 89 ASN A O 1
ATOM 718 N N . LYS A 1 90 ? 9.545 -6.916 -2.213 1.00 87.44 90 LYS A N 1
ATOM 719 C CA . LYS A 1 90 ? 9.022 -5.691 -1.590 1.00 87.44 90 LYS A CA 1
ATOM 720 C C . LYS A 1 90 ? 7.535 -5.440 -1.891 1.00 87.44 90 LYS A C 1
ATOM 722 O O . LYS A 1 90 ? 6.816 -5.135 -0.943 1.00 87.44 90 LYS A O 1
ATOM 727 N N . PRO A 1 91 ? 7.020 -5.595 -3.129 1.00 89.56 91 PRO A N 1
ATOM 728 C CA . PRO A 1 91 ? 5.594 -5.396 -3.384 1.00 89.56 91 PRO A CA 1
ATOM 729 C C . PRO A 1 91 ? 4.691 -6.386 -2.654 1.00 89.56 91 PRO A C 1
ATOM 731 O O . PRO A 1 91 ? 3.665 -5.992 -2.103 1.00 89.56 91 PRO A O 1
ATOM 734 N N . GLN A 1 92 ? 5.106 -7.651 -2.559 1.00 88.31 92 GLN A N 1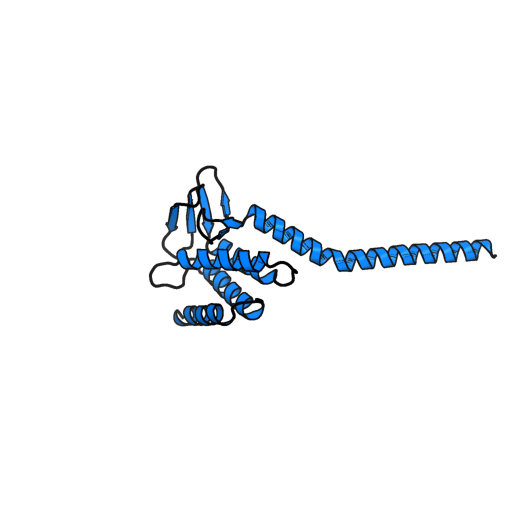
ATOM 735 C CA . GLN A 1 92 ? 4.365 -8.652 -1.796 1.00 88.31 92 GLN A CA 1
ATOM 736 C C . GLN A 1 92 ? 4.351 -8.318 -0.299 1.00 88.31 92 GLN A C 1
ATOM 738 O O . GLN A 1 92 ? 3.316 -8.441 0.352 1.00 88.31 92 GLN A O 1
ATOM 743 N N . GLU A 1 93 ? 5.476 -7.867 0.259 1.00 90.06 93 GLU A N 1
ATOM 744 C CA . GLU A 1 93 ? 5.537 -7.423 1.655 1.00 90.06 93 GLU A CA 1
ATOM 745 C C . GLU A 1 93 ? 4.659 -6.193 1.910 1.00 90.06 93 GLU A C 1
ATOM 747 O O . GLU A 1 93 ? 3.977 -6.126 2.936 1.00 90.06 93 GLU A O 1
ATOM 752 N N . THR A 1 94 ? 4.645 -5.235 0.978 1.00 92.88 94 THR A N 1
ATOM 753 C CA . THR A 1 94 ? 3.743 -4.081 1.028 1.00 92.88 94 THR A CA 1
ATOM 754 C C . THR A 1 94 ? 2.287 -4.547 1.021 1.00 92.88 94 THR A C 1
ATOM 756 O O . THR A 1 94 ? 1.528 -4.151 1.906 1.00 92.88 94 THR A O 1
ATOM 759 N N . PHE A 1 95 ? 1.902 -5.437 0.101 1.00 92.75 95 PHE A N 1
ATOM 760 C CA . PHE A 1 95 ? 0.549 -5.996 0.043 1.00 92.75 95 PHE A CA 1
ATOM 761 C C . PHE A 1 95 ? 0.150 -6.674 1.358 1.00 92.75 95 PHE A C 1
ATOM 763 O O . PHE A 1 95 ? -0.897 -6.360 1.922 1.00 92.75 95 PHE A O 1
ATOM 770 N N . ASP A 1 96 ? 1.005 -7.551 1.887 1.00 91.56 96 ASP A N 1
ATOM 771 C CA . ASP A 1 96 ? 0.764 -8.271 3.139 1.00 91.56 96 ASP A CA 1
ATOM 772 C C . ASP A 1 96 ? 0.521 -7.307 4.316 1.00 91.56 96 ASP A C 1
ATOM 774 O O . ASP A 1 96 ? -0.381 -7.516 5.134 1.00 91.56 96 ASP A O 1
ATOM 778 N N . LYS A 1 97 ? 1.309 -6.227 4.406 1.00 94.44 97 LYS A N 1
ATOM 779 C CA . LYS A 1 97 ? 1.157 -5.200 5.448 1.00 94.44 97 LYS A CA 1
ATOM 780 C C . LYS A 1 97 ? -0.137 -4.397 5.274 1.00 94.44 97 LYS A C 1
ATOM 782 O O . LYS A 1 97 ? -0.772 -4.069 6.283 1.00 94.44 97 LYS A O 1
ATOM 787 N N . LEU A 1 98 ? -0.529 -4.085 4.037 1.00 95.56 98 LEU A N 1
ATOM 788 C CA . LEU A 1 98 ? -1.770 -3.367 3.721 1.00 95.56 98 LEU A CA 1
ATOM 789 C C . LEU A 1 98 ? -3.015 -4.224 4.004 1.00 95.56 98 LEU A C 1
ATOM 791 O O . LEU A 1 98 ? -3.967 -3.744 4.624 1.00 95.56 98 LEU A O 1
ATOM 795 N N . ASP A 1 99 ? -2.990 -5.506 3.643 1.00 94.00 99 ASP A N 1
ATOM 796 C CA . ASP A 1 99 ? -4.048 -6.475 3.952 1.00 94.00 99 ASP A CA 1
ATOM 797 C C . ASP A 1 99 ? -4.202 -6.672 5.472 1.00 94.00 99 ASP A C 1
ATOM 799 O O . ASP A 1 99 ? -5.308 -6.629 6.020 1.00 94.00 99 ASP A O 1
ATOM 803 N N . ALA A 1 100 ? -3.088 -6.792 6.201 1.00 93.56 100 ALA A N 1
ATOM 804 C CA . ALA A 1 100 ? -3.112 -6.895 7.659 1.00 93.56 100 ALA A CA 1
ATOM 805 C C . ALA A 1 100 ? -3.701 -5.645 8.341 1.00 93.56 100 ALA A C 1
ATOM 807 O O . ALA A 1 100 ? -4.299 -5.745 9.422 1.00 93.56 100 ALA A O 1
ATOM 808 N N . TYR A 1 101 ? -3.540 -4.465 7.735 1.00 95.00 101 TYR A N 1
ATOM 809 C CA . TYR A 1 101 ? -4.183 -3.241 8.201 1.00 95.00 101 TYR A CA 1
ATOM 810 C C . TYR A 1 101 ? -5.684 -3.254 7.926 1.00 95.00 101 TYR A C 1
ATOM 812 O O . TYR A 1 101 ? -6.447 -3.027 8.872 1.00 95.00 101 TYR A O 1
ATOM 820 N N . TYR A 1 102 ? -6.095 -3.587 6.697 1.00 94.25 102 TYR A N 1
ATOM 821 C CA . TYR A 1 102 ? -7.497 -3.761 6.306 1.00 94.25 102 TYR A CA 1
ATOM 822 C C . TYR A 1 102 ? -8.232 -4.660 7.308 1.00 94.25 102 TYR A C 1
ATOM 824 O O . TYR A 1 102 ? -9.186 -4.217 7.946 1.00 94.25 102 TYR A O 1
ATOM 832 N N . LEU A 1 103 ? -7.715 -5.868 7.565 1.00 91.94 103 LEU A N 1
ATOM 833 C CA . LEU A 1 103 ? -8.345 -6.828 8.477 1.00 91.94 103 LEU A CA 1
ATOM 834 C C . LEU A 1 103 ? -8.628 -6.264 9.869 1.00 91.94 103 LEU A C 1
ATOM 836 O O . LEU A 1 103 ? -9.631 -6.617 10.492 1.00 91.94 103 LEU A O 1
ATOM 840 N N . SER A 1 104 ? -7.730 -5.416 10.372 1.00 92.44 104 SER A N 1
ATOM 841 C CA . SER A 1 104 ? -7.868 -4.812 11.697 1.00 92.44 104 SER A CA 1
ATOM 842 C C . SER A 1 104 ? -8.742 -3.571 11.739 1.00 92.44 104 SER A C 1
ATOM 844 O O . SER A 1 104 ? -9.084 -3.112 12.830 1.00 92.44 104 SER A O 1
ATOM 846 N N . ASN A 1 105 ? -9.117 -3.043 10.578 1.00 92.44 105 ASN A N 1
ATOM 847 C CA . ASN A 1 105 ? -9.939 -1.852 10.421 1.00 92.44 105 ASN A CA 1
ATOM 848 C C . ASN A 1 105 ? -11.307 -2.142 9.803 1.00 92.44 105 ASN A C 1
ATOM 850 O O . ASN A 1 105 ? -11.975 -1.219 9.356 1.00 92.44 105 ASN A O 1
ATOM 854 N N . ARG A 1 106 ? -11.738 -3.404 9.853 1.00 91.62 106 ARG A N 1
ATOM 855 C CA . ARG A 1 106 ? -13.106 -3.789 9.525 1.00 91.62 106 ARG A CA 1
ATOM 856 C C . ARG A 1 106 ? -14.099 -3.320 10.578 1.00 91.62 106 ARG A C 1
ATOM 858 O O . ARG A 1 106 ? -13.740 -3.209 11.761 1.00 91.62 106 ARG A O 1
ATOM 865 N N . ASP A 1 107 ? -15.323 -3.086 10.129 1.00 87.50 107 ASP A N 1
ATOM 866 C CA . ASP A 1 107 ? -16.470 -2.879 10.998 1.00 87.50 107 ASP A CA 1
ATOM 867 C C . ASP A 1 107 ? -16.849 -4.204 11.670 1.00 87.50 107 ASP A C 1
ATOM 869 O O . ASP A 1 107 ? -16.763 -5.283 11.073 1.00 87.50 107 ASP A O 1
ATOM 873 N N . ALA A 1 108 ? -17.212 -4.130 12.952 1.00 84.19 108 ALA A N 1
ATOM 874 C CA . ALA A 1 108 ? -17.468 -5.309 13.771 1.00 84.19 108 ALA A CA 1
ATOM 875 C C . ALA A 1 108 ? -18.576 -6.177 13.155 1.00 84.19 108 ALA A C 1
ATOM 877 O O . ALA A 1 108 ? -19.618 -5.671 12.754 1.00 84.19 108 ALA A O 1
ATOM 878 N N . GLY A 1 109 ? -18.337 -7.487 13.074 1.00 84.00 109 GLY A N 1
ATOM 879 C CA . GLY A 1 109 ? -19.292 -8.432 12.486 1.00 84.00 109 GLY A CA 1
ATOM 880 C C . GLY A 1 109 ? -19.359 -8.423 10.955 1.00 84.00 109 GLY A C 1
ATOM 881 O O . GLY A 1 109 ? -20.129 -9.196 10.397 1.00 84.00 109 GLY A O 1
ATOM 882 N N . THR A 1 110 ? -18.545 -7.617 10.264 1.00 87.56 110 THR A N 1
ATOM 883 C CA . THR A 1 110 ? -18.554 -7.526 8.794 1.00 87.56 110 THR A CA 1
ATOM 884 C C . THR A 1 110 ? -17.182 -7.835 8.184 1.00 87.56 110 THR A C 1
ATOM 886 O O . THR A 1 110 ? -16.159 -7.887 8.877 1.00 87.56 110 THR A O 1
ATOM 889 N N . ASN A 1 111 ? -17.144 -8.020 6.858 1.00 88.12 111 ASN A N 1
ATOM 890 C CA . ASN A 1 111 ? -15.888 -7.983 6.102 1.00 88.12 111 ASN A CA 1
ATOM 891 C C . ASN A 1 111 ? -15.591 -6.599 5.497 1.00 88.12 111 ASN A C 1
ATOM 893 O O . ASN A 1 111 ? -14.640 -6.476 4.741 1.00 88.12 111 ASN A O 1
ATOM 897 N N . LEU A 1 112 ? -16.364 -5.567 5.830 1.00 90.81 112 LEU A N 1
ATOM 898 C CA . LEU A 1 112 ? -16.240 -4.243 5.227 1.00 90.81 112 LEU A CA 1
ATOM 899 C C . LEU A 1 112 ? -15.274 -3.385 6.039 1.00 90.81 112 LEU A C 1
ATOM 901 O O . LEU A 1 112 ? -15.238 -3.474 7.270 1.00 90.81 112 LEU A O 1
ATOM 905 N N . MET A 1 113 ? -14.454 -2.586 5.364 1.00 92.88 113 MET A N 1
ATOM 906 C CA . MET A 1 113 ? -13.511 -1.683 6.018 1.00 92.88 113 MET A CA 1
ATOM 907 C C . MET A 1 113 ? -14.204 -0.379 6.394 1.00 92.88 113 MET A C 1
ATOM 909 O O . MET A 1 113 ? -14.877 0.220 5.561 1.00 92.88 113 MET A O 1
ATOM 913 N N . SER A 1 114 ? -13.967 0.120 7.613 1.00 93.94 114 SER A N 1
ATOM 914 C CA . SER A 1 114 ? -14.424 1.462 7.977 1.00 93.94 114 SER A CA 1
ATOM 915 C C . SER A 1 114 ? -13.924 2.472 6.934 1.00 93.94 114 SER A C 1
ATOM 917 O O . SER A 1 114 ? -12.748 2.447 6.558 1.00 93.94 114 SER A O 1
ATOM 919 N N . TRP A 1 115 ? -14.774 3.382 6.465 1.00 94.75 115 TRP A N 1
ATOM 920 C CA . TRP A 1 115 ? -14.436 4.215 5.308 1.00 94.75 115 TRP A CA 1
ATOM 921 C C . TRP A 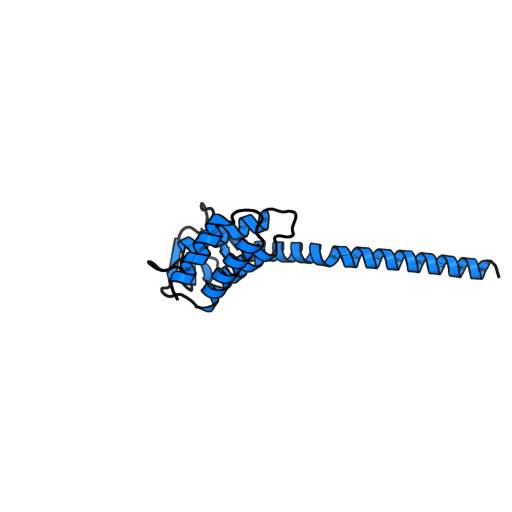1 115 ? -13.254 5.159 5.571 1.00 94.75 115 TRP A C 1
ATOM 923 O O . TRP A 1 115 ? -12.524 5.507 4.642 1.00 94.75 115 TRP A O 1
ATOM 933 N N . LYS A 1 116 ? -13.048 5.547 6.840 1.00 95.00 116 LYS A N 1
ATOM 934 C CA . LYS A 1 116 ? -12.019 6.495 7.279 1.00 95.00 116 LYS A CA 1
ATOM 935 C C . LYS A 1 116 ? -11.372 6.102 8.603 1.00 95.00 116 LYS A C 1
ATOM 937 O O . LYS A 1 116 ? -12.045 5.837 9.604 1.00 95.00 116 LYS A O 1
ATOM 942 N N . GLN A 1 117 ? -10.047 6.202 8.640 1.00 94.75 117 GLN A N 1
ATOM 943 C CA . GLN A 1 117 ? -9.225 6.063 9.837 1.00 94.75 117 GLN A CA 1
ATOM 944 C C . GLN A 1 117 ? -8.412 7.334 10.076 1.00 94.75 117 GLN A C 1
ATOM 946 O O . GLN A 1 117 ? -7.767 7.866 9.175 1.00 94.75 117 GLN A O 1
ATOM 951 N N . VAL A 1 118 ? -8.407 7.808 11.321 1.00 93.56 118 VAL A N 1
ATOM 952 C CA . VAL A 1 118 ? -7.506 8.867 11.789 1.00 93.56 118 VAL A CA 1
ATOM 953 C C . VAL A 1 118 ? -6.460 8.229 12.689 1.00 93.56 118 VAL A C 1
ATOM 955 O O . VAL A 1 118 ? -6.775 7.711 13.762 1.00 93.56 118 VAL A O 1
ATOM 958 N N . ILE A 1 119 ? -5.216 8.254 12.229 1.00 91.19 119 ILE A N 1
ATOM 959 C CA . ILE A 1 119 ? -4.070 7.612 12.859 1.00 91.19 119 ILE A CA 1
ATOM 960 C C . ILE A 1 119 ? -3.216 8.691 13.527 1.00 91.19 119 ILE A C 1
ATOM 962 O O . ILE A 1 119 ? -2.911 9.716 12.916 1.00 91.19 119 ILE A O 1
ATOM 966 N N . SER A 1 120 ? -2.814 8.488 14.782 1.00 87.69 120 SER A N 1
ATOM 967 C CA . SER A 1 120 ? -1.866 9.391 15.446 1.00 87.69 120 SER A CA 1
ATOM 968 C C . SER A 1 120 ? -0.518 9.397 14.721 1.00 87.69 120 SER A C 1
ATOM 970 O O . SER A 1 120 ? -0.134 8.399 14.118 1.00 87.69 120 SER A O 1
ATOM 972 N N . HIS A 1 121 ? 0.239 10.494 14.799 1.00 79.19 121 HIS A N 1
ATOM 973 C CA . HIS A 1 121 ? 1.536 10.603 14.114 1.00 79.19 121 HIS A CA 1
ATOM 974 C C . HIS A 1 121 ? 2.501 9.440 14.428 1.00 79.19 121 HIS A C 1
ATOM 976 O O . HIS A 1 121 ? 3.207 8.963 13.550 1.00 79.19 121 HIS A O 1
ATOM 982 N N . ASN A 1 122 ? 2.467 8.925 15.661 1.00 74.94 122 ASN A N 1
ATOM 983 C CA . ASN A 1 122 ? 3.263 7.775 16.096 1.00 74.94 122 ASN A CA 1
ATOM 984 C C . ASN A 1 122 ? 2.665 6.401 15.722 1.00 74.94 122 ASN A C 1
ATOM 986 O O . ASN A 1 122 ? 3.147 5.385 16.209 1.00 74.94 122 ASN A O 1
ATOM 990 N N . GLY A 1 123 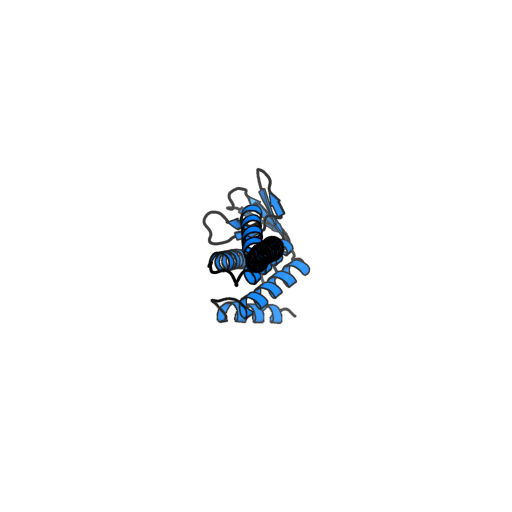? 1.568 6.343 14.963 1.00 74.25 123 GLY A N 1
ATOM 991 C CA . GLY A 1 123 ? 0.901 5.102 14.555 1.00 74.25 123 GLY A CA 1
ATOM 992 C C . GLY A 1 123 ? 0.194 4.325 15.675 1.00 74.25 123 GLY A C 1
ATOM 993 O O . GLY A 1 123 ? -0.467 3.329 15.401 1.00 74.25 123 GLY A O 1
ATOM 994 N N . LYS A 1 124 ? 0.297 4.742 16.944 1.00 77.12 124 LYS A N 1
ATOM 995 C CA . LYS A 1 124 ? -0.175 3.935 18.084 1.00 77.12 124 LYS A CA 1
ATOM 996 C C . LYS A 1 124 ? -1.698 3.910 18.231 1.00 77.12 124 LYS A C 1
ATOM 998 O O . LYS A 1 124 ? -2.244 2.903 18.679 1.00 77.12 124 LYS A O 1
ATOM 1003 N N . ARG A 1 125 ? -2.388 4.998 17.873 1.00 79.06 125 ARG A N 1
ATOM 1004 C CA . ARG A 1 125 ? -3.844 5.147 18.029 1.00 79.06 125 ARG A CA 1
ATOM 1005 C C . ARG A 1 125 ? -4.507 5.263 16.664 1.00 79.06 125 ARG A C 1
ATOM 1007 O O . ARG A 1 125 ? -4.087 6.079 15.849 1.00 79.06 125 ARG A O 1
ATOM 1014 N N . VAL A 1 126 ? -5.565 4.484 16.454 1.00 86.00 126 VAL A N 1
ATOM 1015 C CA . VAL A 1 126 ? -6.387 4.513 15.240 1.00 86.00 126 VAL A CA 1
ATOM 1016 C C . VAL A 1 126 ? -7.834 4.757 15.651 1.00 86.00 126 VAL A C 1
ATOM 1018 O O . VAL A 1 126 ? -8.439 3.913 16.308 1.00 86.00 126 VAL A O 1
ATOM 1021 N N . LYS A 1 127 ? -8.382 5.919 15.288 1.00 89.06 127 LYS A N 1
ATOM 1022 C CA . LYS A 1 127 ? -9.812 6.215 15.414 1.00 89.06 127 LYS A CA 1
ATOM 1023 C C . LYS A 1 127 ? -10.501 5.829 14.108 1.00 89.06 127 LYS A C 1
ATOM 1025 O O . LYS A 1 127 ? -10.168 6.388 13.065 1.00 89.06 127 LYS A O 1
ATOM 1030 N N . LYS A 1 128 ? -11.455 4.904 14.184 1.00 89.31 128 LYS A N 1
ATOM 1031 C CA . LYS A 1 128 ? -12.297 4.484 13.058 1.00 89.31 128 LYS A CA 1
ATOM 1032 C C . LYS A 1 128 ? -13.583 5.301 13.046 1.00 89.31 128 LYS A C 1
ATOM 1034 O O . LYS A 1 128 ? -14.137 5.578 14.110 1.00 89.31 128 LYS A O 1
ATOM 1039 N N . TYR A 1 129 ? -14.032 5.695 11.864 1.00 87.38 129 TYR A N 1
ATOM 1040 C CA . TYR A 1 129 ? -15.366 6.253 11.670 1.00 87.38 129 TYR A CA 1
ATOM 1041 C C . TYR A 1 129 ? -16.295 5.121 11.255 1.00 87.38 129 TYR A C 1
ATOM 1043 O O . TYR A 1 129 ? -15.907 4.312 10.423 1.00 87.38 129 TYR A O 1
ATOM 1051 N N . HIS A 1 130 ? -17.475 5.044 11.867 1.00 80.12 130 HIS A N 1
ATOM 1052 C CA . HIS A 1 130 ? -18.441 3.993 11.561 1.00 80.12 130 HIS A CA 1
ATOM 1053 C C . HIS A 1 130 ? -18.908 4.092 10.101 1.00 80.12 130 HIS A C 1
ATOM 1055 O O . HIS A 1 130 ? -18.939 5.200 9.552 1.00 80.12 130 HIS A O 1
ATOM 1061 N N . ASN A 1 131 ? -19.298 2.949 9.535 1.00 87.50 131 ASN A N 1
ATOM 1062 C CA . ASN A 1 131 ? -19.685 2.713 8.144 1.00 87.50 131 ASN A CA 1
ATOM 1063 C C . ASN A 1 131 ? -18.507 2.475 7.200 1.00 87.50 131 ASN A C 1
ATOM 1065 O O . ASN A 1 131 ? -17.387 2.948 7.407 1.00 87.50 131 ASN A O 1
ATOM 1069 N N . ASN A 1 132 ? -18.809 1.777 6.115 1.00 88.06 132 ASN A N 1
ATOM 1070 C CA . ASN A 1 132 ? -17.907 1.493 5.015 1.00 88.06 132 ASN A CA 1
ATOM 1071 C C . ASN A 1 132 ? -18.175 2.412 3.812 1.00 88.06 132 ASN A C 1
ATOM 1073 O O . ASN A 1 132 ? -19.107 3.218 3.821 1.00 88.06 132 ASN A O 1
ATOM 1077 N N . ALA A 1 133 ? -17.343 2.288 2.779 1.00 89.31 133 ALA A N 1
ATOM 1078 C CA . ALA A 1 133 ? -17.579 2.900 1.478 1.00 89.31 133 ALA A CA 1
ATOM 1079 C C . ALA A 1 133 ? -17.451 1.824 0.393 1.00 89.31 133 ALA A C 1
ATOM 1081 O O . ALA A 1 133 ? -16.452 1.102 0.334 1.00 89.31 133 ALA A O 1
ATOM 1082 N N . THR A 1 134 ? -18.492 1.691 -0.432 1.00 86.62 134 THR A N 1
ATOM 1083 C CA . THR A 1 134 ? -18.637 0.592 -1.398 1.00 86.62 134 THR A CA 1
ATOM 1084 C C . THR A 1 134 ? -17.479 0.524 -2.387 1.00 86.62 134 THR A C 1
ATOM 1086 O O . THR A 1 134 ? -16.997 -0.559 -2.702 1.00 86.62 134 THR A O 1
ATOM 1089 N N . ASP A 1 135 ? -17.013 1.672 -2.867 1.00 84.94 135 ASP A N 1
ATOM 1090 C CA . ASP A 1 135 ? -15.862 1.791 -3.760 1.00 84.94 135 ASP A CA 1
ATOM 1091 C C . ASP A 1 135 ? -14.577 1.232 -3.129 1.00 84.94 135 ASP A C 1
ATOM 1093 O O . ASP A 1 135 ? -13.886 0.419 -3.746 1.00 84.94 135 ASP A O 1
ATOM 1097 N N . GLY A 1 136 ? -14.291 1.589 -1.876 1.00 89.31 136 GLY A N 1
ATOM 1098 C CA . GLY A 1 136 ? -13.144 1.071 -1.138 1.00 89.31 136 GLY A CA 1
ATOM 1099 C C . GLY A 1 136 ? -13.192 -0.439 -0.955 1.00 89.31 136 GLY A C 1
ATOM 1100 O O . GLY A 1 136 ? -12.212 -1.129 -1.251 1.00 89.31 136 GLY A O 1
ATOM 1101 N N . ASP A 1 137 ? -14.340 -0.977 -0.546 1.00 90.88 137 ASP A N 1
ATOM 1102 C CA . ASP A 1 137 ? -14.498 -2.422 -0.385 1.00 90.88 137 ASP A CA 1
ATOM 1103 C C . ASP A 1 137 ? -14.385 -3.167 -1.723 1.00 90.88 137 ASP A C 1
ATOM 1105 O O . ASP A 1 137 ? -13.749 -4.222 -1.779 1.00 90.88 137 ASP A O 1
ATOM 1109 N N . LEU A 1 138 ? -14.912 -2.609 -2.820 1.00 92.44 138 LEU A N 1
ATOM 1110 C CA . LEU A 1 138 ? -14.773 -3.188 -4.159 1.00 92.44 138 LEU A CA 1
ATOM 1111 C C . LEU A 1 138 ? -13.302 -3.308 -4.578 1.00 92.44 138 LEU A C 1
ATOM 1113 O O . LEU A 1 138 ? -12.887 -4.373 -5.043 1.00 92.44 138 LEU A O 1
ATOM 1117 N N . TYR A 1 139 ? -12.488 -2.268 -4.371 1.00 94.25 139 TYR A N 1
ATOM 1118 C CA . TYR A 1 139 ? -11.058 -2.322 -4.695 1.00 94.25 139 TYR A CA 1
ATOM 1119 C C . TYR A 1 139 ? -10.264 -3.239 -3.757 1.00 94.25 139 TYR A C 1
ATOM 1121 O O . TYR A 1 139 ? -9.345 -3.934 -4.202 1.00 94.25 139 TYR A O 1
ATOM 1129 N N . ILE A 1 140 ? -10.637 -3.322 -2.478 1.00 93.50 140 ILE A N 1
ATOM 1130 C CA . ILE A 1 140 ? -10.056 -4.295 -1.541 1.00 93.50 140 ILE A CA 1
ATOM 1131 C C . ILE A 1 140 ? -10.360 -5.725 -2.010 1.00 93.50 140 ILE A C 1
ATOM 1133 O O . ILE A 1 140 ? -9.453 -6.550 -2.118 1.00 93.50 140 ILE A O 1
ATOM 1137 N N . VAL A 1 141 ? -11.609 -6.031 -2.365 1.00 92.12 141 VAL A N 1
ATOM 1138 C CA . VAL A 1 141 ? -11.985 -7.355 -2.884 1.00 92.12 141 VAL A CA 1
ATOM 1139 C C . VAL A 1 141 ? -11.267 -7.656 -4.194 1.00 92.12 141 VAL A C 1
ATOM 1141 O O . VAL A 1 141 ? -10.711 -8.745 -4.361 1.00 92.12 141 VAL A O 1
ATOM 1144 N N . TYR A 1 142 ? -11.243 -6.697 -5.117 1.00 91.69 142 TYR A N 1
ATOM 1145 C CA . TYR A 1 142 ? -10.592 -6.865 -6.407 1.00 91.69 142 TYR A CA 1
ATOM 1146 C C . TYR A 1 142 ? -9.092 -7.130 -6.252 1.00 91.69 142 TYR A C 1
ATOM 1148 O O . TYR A 1 142 ? -8.577 -8.087 -6.830 1.00 91.69 142 TYR A O 1
ATOM 1156 N N . SER A 1 143 ? -8.396 -6.367 -5.407 1.00 92.44 143 SER A N 1
ATOM 1157 C CA . SER A 1 143 ? -6.972 -6.587 -5.135 1.00 92.44 143 SER A CA 1
ATOM 1158 C C . SER A 1 143 ? -6.699 -7.953 -4.495 1.00 92.44 143 SER A C 1
ATOM 1160 O O . SER A 1 143 ? -5.771 -8.639 -4.916 1.00 92.44 143 SER A O 1
ATOM 1162 N N . LEU A 1 144 ? -7.548 -8.431 -3.575 1.00 90.44 144 LEU A N 1
ATOM 1163 C CA . LEU A 1 144 ? -7.458 -9.796 -3.035 1.00 90.44 144 LEU A CA 1
ATOM 1164 C C . LEU A 1 144 ? -7.624 -10.857 -4.137 1.00 90.44 144 LEU A C 1
ATOM 1166 O O . LEU A 1 144 ? -6.899 -11.853 -4.158 1.00 90.44 144 LEU A O 1
ATOM 1170 N N . ILE A 1 145 ? -8.551 -10.661 -5.079 1.00 87.75 145 ILE A N 1
ATOM 1171 C CA . ILE A 1 145 ? -8.728 -11.567 -6.225 1.00 87.75 145 ILE A CA 1
ATOM 1172 C C . ILE A 1 145 ? -7.480 -11.563 -7.114 1.00 87.75 145 ILE A C 1
ATOM 1174 O O . ILE A 1 145 ? -7.010 -12.637 -7.499 1.00 87.75 145 ILE A O 1
ATOM 1178 N N . ARG A 1 146 ? -6.929 -10.382 -7.414 1.00 87.81 146 ARG A N 1
ATOM 1179 C CA . ARG A 1 146 ? -5.704 -10.227 -8.211 1.00 87.81 146 ARG A CA 1
ATOM 1180 C C . ARG A 1 146 ? -4.507 -10.879 -7.521 1.00 87.81 146 ARG A C 1
ATOM 1182 O O . ARG A 1 146 ? -3.785 -11.633 -8.167 1.00 87.81 146 ARG A O 1
ATOM 1189 N N . ALA A 1 147 ? -4.363 -10.714 -6.208 1.00 86.25 147 ALA A N 1
ATOM 1190 C CA . ALA A 1 147 ? -3.277 -11.305 -5.431 1.00 86.25 147 ALA A CA 1
ATOM 1191 C C . ALA A 1 147 ? -3.381 -12.832 -5.392 1.00 86.25 147 ALA A C 1
ATOM 1193 O O . ALA A 1 147 ? -2.381 -13.531 -5.532 1.00 86.25 147 ALA A O 1
ATOM 1194 N N . ALA A 1 148 ? -4.600 -13.370 -5.300 1.00 83.88 148 ALA A N 1
ATOM 1195 C CA . ALA A 1 148 ? -4.830 -14.804 -5.442 1.00 83.88 148 ALA A CA 1
ATOM 1196 C C . ALA A 1 148 ? -4.567 -15.326 -6.863 1.00 83.88 148 ALA A C 1
ATOM 1198 O O . ALA A 1 148 ? -4.402 -16.525 -7.030 1.00 83.88 148 ALA A O 1
ATOM 1199 N N . LYS A 1 149 ? -4.581 -14.485 -7.900 1.00 81.50 149 LYS A N 1
ATOM 1200 C CA . LYS A 1 149 ? -4.302 -14.924 -9.274 1.00 81.50 149 LYS A CA 1
ATOM 1201 C C . LYS A 1 149 ? -2.813 -14.840 -9.612 1.00 81.50 149 LYS A C 1
ATOM 1203 O O . LYS A 1 149 ? -2.295 -15.744 -10.257 1.00 81.50 149 LYS A O 1
ATOM 1208 N N . ASN A 1 150 ? -2.154 -13.771 -9.168 1.00 72.69 150 ASN A N 1
ATOM 1209 C CA . ASN A 1 150 ? -0.829 -13.372 -9.644 1.00 72.69 150 ASN A CA 1
ATOM 1210 C C . ASN A 1 150 ? 0.280 -13.494 -8.577 1.00 72.69 150 ASN A C 1
ATOM 1212 O O . ASN A 1 150 ? 1.454 -13.367 -8.909 1.00 72.69 150 ASN A O 1
ATOM 1216 N N . GLY A 1 151 ? -0.060 -13.705 -7.300 1.00 63.81 151 GLY A N 1
ATOM 1217 C CA . GLY A 1 151 ? 0.900 -13.667 -6.194 1.00 63.81 151 GLY A CA 1
ATOM 1218 C C . GLY A 1 151 ? 1.778 -14.930 -6.074 1.00 63.81 151 GLY A C 1
ATOM 1219 O O . GLY A 1 151 ? 1.254 -16.044 -6.150 1.00 63.81 151 GLY A O 1
ATOM 1220 N N . PRO A 1 152 ? 3.094 -14.796 -5.798 1.00 56.66 152 PRO A N 1
ATOM 1221 C CA . PRO A 1 152 ? 4.033 -15.923 -5.695 1.00 56.66 152 PRO A CA 1
ATOM 1222 C C . PRO A 1 152 ? 3.840 -16.793 -4.439 1.00 56.66 152 PRO A C 1
ATOM 1224 O O . PRO A 1 152 ? 4.274 -17.945 -4.402 1.00 56.66 152 PRO A O 1
ATOM 1227 N N . ARG A 1 153 ? 3.194 -16.275 -3.384 1.00 56.16 153 ARG A N 1
ATOM 1228 C CA . ARG A 1 153 ? 2.881 -17.018 -2.152 1.00 56.16 153 ARG A CA 1
ATOM 1229 C C . ARG A 1 153 ? 1.482 -16.661 -1.644 1.00 56.16 153 ARG A C 1
ATOM 1231 O O . ARG A 1 153 ? 1.131 -15.494 -1.551 1.00 56.16 153 ARG A O 1
ATOM 1238 N N . ARG A 1 154 ? 0.763 -17.694 -1.174 1.00 56.81 154 ARG A N 1
ATOM 1239 C CA . ARG A 1 154 ? -0.505 -17.670 -0.398 1.00 56.81 154 ARG A CA 1
ATOM 1240 C C . ARG A 1 154 ? -1.826 -17.658 -1.180 1.00 56.81 154 ARG A C 1
ATOM 1242 O O . ARG A 1 154 ? -2.767 -16.948 -0.837 1.00 56.81 154 ARG A O 1
ATOM 1249 N N . LEU A 1 155 ? -1.971 -18.607 -2.100 1.00 56.09 155 LEU A N 1
ATOM 1250 C CA . LEU A 1 155 ? -3.275 -19.004 -2.648 1.00 56.09 155 LEU A CA 1
ATOM 1251 C C . LEU A 1 155 ? -4.333 -19.400 -1.585 1.00 56.09 155 LEU A C 1
ATOM 1253 O O . LEU A 1 155 ? -5.479 -18.982 -1.739 1.00 56.09 155 LEU A O 1
ATOM 1257 N N . PRO A 1 156 ? -4.039 -20.146 -0.493 1.00 57.84 156 PRO A N 1
ATOM 1258 C CA . PRO A 1 156 ? -5.106 -20.684 0.368 1.00 57.84 156 PRO A CA 1
ATOM 1259 C C . PRO A 1 156 ? -5.813 -19.631 1.235 1.00 57.84 156 PRO A C 1
ATOM 1261 O O . PRO A 1 156 ? -7.042 -19.584 1.285 1.00 57.84 156 PRO A O 1
ATOM 1264 N N . ILE A 1 157 ? -5.048 -18.755 1.899 1.00 58.34 157 ILE A N 1
ATOM 1265 C CA . ILE A 1 157 ? -5.584 -17.749 2.835 1.00 58.34 157 ILE A CA 1
ATOM 1266 C C . ILE A 1 157 ? -6.402 -16.700 2.078 1.00 58.34 157 ILE A C 1
ATOM 1268 O O . ILE A 1 157 ? -7.508 -16.356 2.493 1.00 58.34 157 ILE A O 1
ATOM 1272 N N . ILE A 1 158 ? -5.893 -16.236 0.936 1.00 63.62 158 ILE A N 1
ATOM 1273 C CA . ILE A 1 158 ? -6.566 -15.231 0.110 1.00 63.62 158 ILE A CA 1
ATOM 1274 C C . ILE A 1 158 ? -7.806 -15.842 -0.569 1.00 63.62 158 ILE A C 1
ATOM 1276 O O . ILE A 1 158 ? -8.864 -15.212 -0.604 1.00 63.62 158 ILE A O 1
ATOM 1280 N N . ARG A 1 159 ? -7.750 -17.114 -1.004 1.00 61.88 159 ARG A N 1
ATOM 1281 C CA . ARG A 1 159 ? -8.913 -17.834 -1.561 1.00 61.88 159 ARG A CA 1
ATOM 1282 C C . ARG A 1 159 ? -10.025 -18.042 -0.530 1.00 61.88 159 ARG A C 1
ATOM 1284 O O . ARG A 1 159 ? -11.194 -17.907 -0.889 1.00 61.88 159 ARG A O 1
ATOM 1291 N N . ASN A 1 160 ? -9.691 -18.314 0.733 1.00 64.75 160 ASN A N 1
ATOM 1292 C CA . ASN A 1 160 ? -10.687 -18.378 1.808 1.00 64.75 160 ASN A CA 1
ATOM 1293 C C . ASN A 1 160 ? -11.307 -17.005 2.094 1.00 64.75 160 ASN A C 1
ATOM 1295 O O . ASN A 1 160 ? -12.522 -16.909 2.247 1.00 64.75 160 ASN A O 1
ATOM 1299 N N . ARG A 1 161 ? -10.514 -15.929 2.082 1.00 68.00 161 ARG A N 1
ATOM 1300 C CA . ARG A 1 161 ? -11.024 -14.561 2.282 1.00 68.00 161 ARG A CA 1
ATOM 1301 C C . ARG A 1 161 ? -11.919 -14.079 1.148 1.00 68.00 161 ARG A C 1
ATOM 1303 O O . ARG A 1 161 ? -12.936 -13.451 1.418 1.00 68.00 161 ARG A O 1
ATOM 1310 N N . ARG A 1 162 ? -11.614 -14.453 -0.099 1.00 64.50 162 ARG A N 1
ATOM 1311 C CA . ARG A 1 162 ? -12.514 -14.229 -1.239 1.00 64.50 162 ARG A CA 1
ATOM 1312 C C . ARG A 1 162 ? -13.890 -14.838 -0.972 1.00 64.50 162 ARG A C 1
ATOM 1314 O O . ARG A 1 162 ? -14.892 -14.162 -1.144 1.00 64.50 162 ARG A O 1
ATOM 1321 N N . LYS A 1 163 ? -13.943 -16.095 -0.513 1.00 62.97 163 LYS A N 1
ATOM 1322 C CA . LYS A 1 163 ? -15.210 -16.779 -0.189 1.00 62.97 163 LYS A CA 1
ATOM 1323 C C . LYS A 1 163 ? -15.994 -16.097 0.940 1.00 62.97 163 LYS A C 1
ATOM 1325 O O . LYS A 1 163 ? -17.214 -16.170 0.940 1.00 62.97 163 LYS A O 1
ATOM 1330 N N . LEU A 1 164 ? -15.309 -15.455 1.886 1.00 63.66 164 LEU A N 1
ATOM 1331 C CA . LEU A 1 164 ? -15.936 -14.721 2.990 1.00 63.66 164 LEU A CA 1
ATOM 1332 C C . LEU A 1 164 ? -16.680 -13.461 2.523 1.00 63.66 164 LEU A C 1
ATOM 1334 O O . LEU A 1 164 ? -17.723 -13.153 3.086 1.00 63.66 164 LEU A O 1
ATOM 1338 N N . PHE A 1 165 ? -16.195 -12.765 1.491 1.00 60.47 165 PHE A N 1
ATOM 1339 C CA . PHE A 1 165 ? -16.909 -11.615 0.921 1.00 60.47 165 PHE A CA 1
ATOM 1340 C C . PHE A 1 165 ? -18.187 -12.016 0.178 1.00 60.47 165 PHE A C 1
ATOM 1342 O O . PHE A 1 165 ? -19.221 -11.394 0.381 1.00 60.47 165 PHE A O 1
ATOM 1349 N N . TRP A 1 166 ? -18.149 -13.108 -0.591 1.00 57.12 166 TRP A N 1
ATOM 1350 C CA . TRP A 1 166 ? -19.323 -13.646 -1.301 1.00 57.12 166 TRP A CA 1
ATOM 1351 C C . TRP A 1 166 ? -20.412 -14.221 -0.384 1.00 57.12 166 TRP A C 1
ATOM 1353 O O . TRP A 1 166 ? -21.465 -14.613 -0.864 1.00 57.12 166 TRP A O 1
ATOM 1363 N N . LYS A 1 167 ? -20.172 -14.302 0.930 1.00 55.78 167 LYS A N 1
ATOM 1364 C CA . LYS A 1 167 ? -21.201 -14.661 1.918 1.00 55.78 167 LYS A CA 1
ATOM 1365 C C . LYS A 1 167 ? -22.006 -13.457 2.427 1.00 55.78 167 LYS A C 1
ATOM 1367 O O . LYS A 1 167 ? -22.883 -13.656 3.258 1.00 55.78 167 LYS A O 1
ATOM 1372 N N . ILE A 1 168 ? -21.674 -12.237 1.998 1.00 51.94 168 ILE A N 1
ATOM 1373 C CA . ILE A 1 168 ? -22.343 -10.994 2.423 1.00 51.94 168 ILE A CA 1
ATOM 1374 C C . ILE A 1 168 ? -23.301 -10.459 1.335 1.00 51.94 168 ILE A C 1
ATOM 1376 O O . ILE A 1 168 ? -23.991 -9.471 1.566 1.00 51.94 168 ILE A O 1
ATOM 1380 N N . SER A 1 169 ? -23.353 -11.108 0.165 1.00 42.97 169 SER A N 1
ATOM 1381 C CA . SER A 1 169 ? -24.318 -10.855 -0.917 1.00 42.97 169 SER A CA 1
ATOM 1382 C C . SER A 1 169 ? -25.497 -11.812 -0.852 1.00 42.97 169 SER A C 1
ATOM 1384 O O . SER A 1 169 ? -25.206 -13.022 -0.693 1.00 42.97 169 SER A O 1
#

Sequence (169 aa):
MKKRILSYTFFAVVILVVSVTLLVIRQKSPRELQVSIYNQWNELFVHEVSGKKKAFISTKRTKKVNISLSEAQGYGMLIATEQTHTDSNKPQETFDKLDAYYLSNRDAGTNLMSWKQVISHNGKRVKKYHNNATDGDLYIVYSLIRAAKNGPRRLPIIRNRRKLFWKIS

InterPro domains:
  IPR002037 Glycoside hydrolase, family 8 [PF01270] (62-149)
  IPR002037 Glycoside hydrolase, family 8 [PR00735] (68-81)
  IPR002037 Glycoside hydrolase, family 8 [PR00735] (133-151)
  IPR008928 Six-hairpin glycosidase superfamily [SSF48208] (10-149)
  IPR012341 Six-hairpin glycosidase-like superfamily [G3DSA:1.50.10.10] (27-154)

Organism: NCBI:txid1423759